Protein AF-A0A821BIJ8-F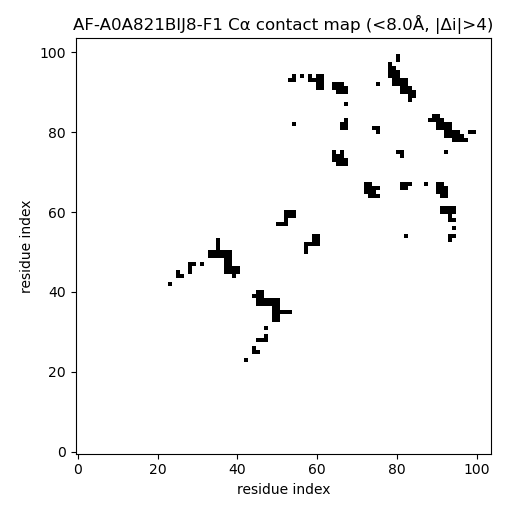1 (afdb_monomer)

Secondary structure (DSSP, 8-state):
-HHHHHHHHHHHHHHHHHTT-------PPPS---TT-EEE-TTSPEEEEEPS-SSTT-PPPPTT---SS-TT--PPPTTEEEEE-GGGS-EEEEE-SS------

pLDDT: mean 85.13, std 13.36, range [34.03, 95.62]

Radius of gyration: 21.73 Å; Cα contacts (8 Å, |Δi|>4): 124; chains: 1; bounding box: 71×24×37 Å

Nearest PDB structures (foldseek):
  5y32-assembly1_A  TM=4.777E-01  e=2.290E+00  Mus musculus
  7yr3-assembly1_C  TM=3.467E-01  e=5.103E+00  Severe acute respiratory syndrome coronavirus 2
  8esw-assembly1_S3  TM=2.999E-01  e=3.296E+00  Drosophila melanogaster
  5xtb-assembly1_P  TM=2.939E-01  e=5.904E+00  Homo sapiens

Sequence (104 aa):
MLRFTILLLCVLALLTIVETTNNRRCGALCRRRCLYGFVLNRNGCPTCRCKTSPCEDGRAPLPGYFCGRSPTRRDCPRNYACLIAPNDAYAVCCHSNRHFGTKP

Solvent-accessible surface area (backbone atoms only — not comparable to full-atom values): 6674 Å² total; per-residue (Å²): 113,72,68,58,52,52,52,50,51,52,51,55,54,49,57,61,54,60,70,70,68,69,81,81,76,65,76,92,70,67,91,74,86,46,96,51,35,55,38,59,46,99,87,67,36,71,45,89,44,59,40,93,27,81,31,94,86,57,47,77,56,52,82,96,45,48,26,65,87,54,93,83,44,38,83,56,58,92,58,34,39,68,47,65,40,80,91,66,78,43,37,35,22,23,83,32,98,62,98,79,88,78,81,135

Mean predicted aligned error: 10.64 Å

Foldseek 3Di:
DVVVVVVVVVVVVVVVVVVPPPPDDADDEDPDDALLAADADPSRHGHNHHQPDVAPVSDHFDPPAAADDDPPHDDDDPQWDWDADPVSSGTTTYGHPDDDDDDD

Structure (mmCIF, N/CA/C/O backbone):
data_AF-A0A821BIJ8-F1
#
_entry.id   AF-A0A821BIJ8-F1
#
loop_
_atom_site.group_PDB
_atom_site.id
_atom_site.type_symbol
_atom_site.label_atom_id
_atom_site.label_alt_id
_atom_site.label_comp_id
_atom_site.label_asym_id
_atom_site.label_entity_id
_atom_site.label_seq_id
_atom_site.pdbx_PDB_ins_code
_atom_site.Cartn_x
_atom_site.Cartn_y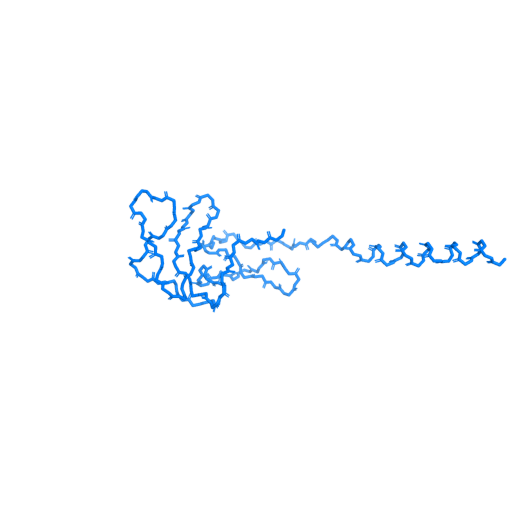
_atom_site.Cartn_z
_atom_site.occupancy
_atom_site.B_iso_or_equiv
_atom_site.auth_seq_id
_atom_site.auth_comp_id
_atom_site.auth_asym_id
_atom_site.auth_atom_id
_atom_site.pdbx_PDB_model_num
ATOM 1 N N . MET A 1 1 ? 55.379 -5.798 1.141 1.00 72.62 1 MET A N 1
ATOM 2 C CA . MET A 1 1 ? 54.291 -6.775 1.364 1.00 72.62 1 MET A CA 1
ATOM 3 C C . MET A 1 1 ? 53.052 -6.102 1.964 1.00 72.62 1 MET A C 1
ATOM 5 O O . MET A 1 1 ? 52.069 -5.977 1.252 1.00 72.62 1 MET A O 1
ATOM 9 N N . LEU A 1 2 ? 53.121 -5.536 3.179 1.00 77.44 2 LEU A N 1
ATOM 10 C CA . LEU A 1 2 ? 51.967 -4.936 3.885 1.00 77.44 2 LEU A CA 1
ATOM 11 C C . LEU A 1 2 ? 51.282 -3.742 3.174 1.00 77.44 2 LEU A C 1
ATOM 13 O O . LEU A 1 2 ? 50.071 -3.574 3.247 1.00 77.44 2 LEU A O 1
ATOM 17 N N . ARG A 1 3 ? 52.037 -2.910 2.444 1.00 82.62 3 ARG A N 1
ATOM 18 C CA . ARG A 1 3 ? 51.458 -1.780 1.688 1.00 82.62 3 ARG A CA 1
ATOM 19 C C . ARG A 1 3 ? 50.599 -2.227 0.502 1.00 82.62 3 ARG A C 1
ATOM 21 O O . ARG A 1 3 ? 49.587 -1.599 0.224 1.00 82.62 3 ARG A O 1
ATOM 28 N N . PHE A 1 4 ? 50.975 -3.323 -0.157 1.00 84.12 4 PHE A N 1
ATOM 29 C CA . PHE A 1 4 ? 50.221 -3.873 -1.287 1.00 84.12 4 PHE A CA 1
ATOM 30 C C . PHE A 1 4 ? 48.930 -4.552 -0.827 1.00 84.12 4 PHE A C 1
ATOM 32 O O . PHE A 1 4 ? 47.906 -4.420 -1.490 1.00 84.12 4 PHE A O 1
ATOM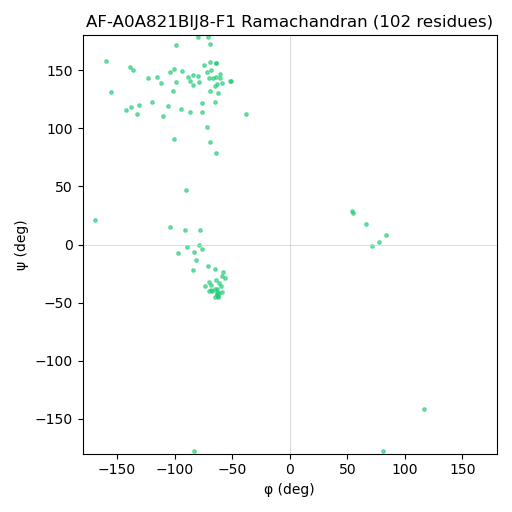 39 N N . THR A 1 5 ? 48.948 -5.211 0.335 1.00 87.88 5 THR A N 1
ATOM 40 C CA . THR A 1 5 ? 47.746 -5.828 0.912 1.00 87.88 5 THR A CA 1
ATOM 41 C C . THR A 1 5 ? 46.721 -4.783 1.353 1.00 87.88 5 THR A C 1
ATOM 43 O O . THR A 1 5 ? 45.538 -4.965 1.095 1.00 87.88 5 THR A O 1
ATOM 46 N N . ILE A 1 6 ? 47.153 -3.661 1.943 1.00 90.88 6 ILE A N 1
ATOM 47 C CA . ILE A 1 6 ? 46.251 -2.551 2.309 1.00 90.88 6 ILE A CA 1
ATOM 48 C C . ILE A 1 6 ? 45.589 -1.956 1.058 1.00 90.88 6 ILE A C 1
ATOM 50 O O . ILE A 1 6 ? 44.376 -1.766 1.032 1.00 90.88 6 ILE A O 1
ATOM 54 N N . LEU A 1 7 ? 46.369 -1.721 -0.002 1.00 89.25 7 LEU A N 1
ATOM 55 C CA . LEU A 1 7 ? 45.867 -1.170 -1.263 1.00 89.25 7 LEU A CA 1
ATOM 56 C C . LEU A 1 7 ? 44.848 -2.105 -1.932 1.00 89.25 7 LEU A C 1
ATOM 58 O O . LEU A 1 7 ? 43.792 -1.650 -2.364 1.00 89.25 7 LEU A O 1
ATOM 62 N N . LEU A 1 8 ? 45.126 -3.412 -1.949 1.00 91.75 8 LEU A N 1
ATOM 63 C CA . LEU A 1 8 ? 44.213 -4.425 -2.483 1.00 91.75 8 LEU A CA 1
ATOM 64 C C . LEU A 1 8 ? 42.889 -4.473 -1.704 1.00 91.75 8 LEU A C 1
ATOM 66 O O . LEU A 1 8 ? 41.826 -4.500 -2.317 1.00 91.75 8 LEU A O 1
ATOM 70 N N . LEU A 1 9 ? 42.937 -4.435 -0.367 1.00 91.88 9 LEU A N 1
ATOM 71 C CA . LEU A 1 9 ? 41.734 -4.416 0.474 1.00 91.88 9 LEU A CA 1
ATOM 72 C C . LEU A 1 9 ? 40.891 -3.155 0.245 1.00 91.88 9 LEU A C 1
ATOM 74 O O . LEU A 1 9 ? 39.670 -3.255 0.148 1.00 91.88 9 LEU A O 1
ATOM 78 N N . CYS A 1 10 ? 41.522 -1.987 0.100 1.00 91.19 10 CYS A N 1
ATOM 79 C CA . CYS A 1 10 ? 40.820 -0.746 -0.228 1.00 91.19 10 CYS A CA 1
ATOM 80 C C . CYS A 1 10 ? 40.143 -0.812 -1.603 1.00 91.19 10 CYS A C 1
ATOM 82 O O . CYS A 1 10 ? 38.996 -0.395 -1.731 1.00 91.19 10 CYS A O 1
ATOM 84 N N . VAL A 1 11 ? 40.815 -1.361 -2.620 1.00 91.62 11 VAL A N 1
ATOM 85 C CA . VAL A 1 11 ? 40.235 -1.520 -3.965 1.00 91.62 11 VAL A CA 1
ATOM 86 C C . VAL A 1 11 ? 39.057 -2.495 -3.942 1.00 91.62 11 VAL A C 1
ATOM 88 O O . VAL A 1 11 ? 38.004 -2.179 -4.490 1.00 91.62 11 VAL A O 1
ATOM 91 N N . LEU A 1 12 ? 39.186 -3.639 -3.262 1.00 90.19 12 LEU A N 1
ATOM 92 C CA . LEU A 1 12 ? 38.087 -4.597 -3.108 1.00 90.19 12 LEU A CA 1
ATOM 93 C C . LEU A 1 12 ? 36.895 -3.982 -2.358 1.00 90.19 12 LEU A C 1
ATOM 95 O O . LEU A 1 12 ? 35.758 -4.159 -2.784 1.00 90.19 12 LEU A O 1
ATOM 99 N N . ALA A 1 13 ? 37.144 -3.212 -1.295 1.00 87.62 13 ALA A N 1
ATOM 100 C CA . ALA A 1 13 ? 36.097 -2.500 -0.564 1.00 87.62 13 ALA A CA 1
ATOM 101 C C . ALA A 1 13 ? 35.418 -1.410 -1.413 1.00 87.62 13 ALA A C 1
ATOM 103 O O . ALA A 1 13 ? 34.208 -1.233 -1.338 1.00 87.62 13 ALA A O 1
ATOM 104 N N . LEU A 1 14 ? 36.160 -0.686 -2.253 1.00 83.06 14 LEU A N 1
ATOM 105 C CA . LEU A 1 14 ? 35.573 0.312 -3.151 1.00 83.06 14 LEU A CA 1
ATOM 106 C C . LEU A 1 14 ? 34.721 -0.337 -4.250 1.00 83.06 14 LEU A C 1
ATOM 108 O O . LEU A 1 14 ? 33.640 0.165 -4.553 1.00 83.06 14 LEU A O 1
ATOM 112 N N . LEU A 1 15 ? 35.161 -1.469 -4.807 1.00 80.00 15 LEU A N 1
ATOM 113 C CA . LEU A 1 15 ? 34.402 -2.210 -5.817 1.00 80.00 15 LEU A CA 1
ATOM 114 C C . LEU A 1 15 ? 33.070 -2.747 -5.266 1.00 80.00 15 LEU A C 1
ATOM 116 O O . LEU A 1 15 ? 32.061 -2.663 -5.963 1.00 80.00 15 LEU A O 1
ATOM 120 N N . THR A 1 16 ? 33.027 -3.215 -4.012 1.00 76.12 16 THR A N 1
ATOM 121 C CA . THR A 1 16 ? 31.766 -3.656 -3.384 1.00 76.12 16 THR A CA 1
ATOM 122 C C . THR A 1 16 ? 30.816 -2.497 -3.079 1.00 76.12 16 THR A C 1
ATOM 124 O O . THR A 1 16 ? 29.600 -2.662 -3.167 1.00 76.12 16 THR A O 1
ATOM 127 N N . ILE A 1 17 ? 31.334 -1.304 -2.765 1.00 71.25 17 ILE A N 1
ATOM 128 C CA . ILE A 1 17 ? 30.499 -0.117 -2.514 1.00 71.25 17 ILE A CA 1
ATOM 129 C C . ILE A 1 17 ? 29.844 0.381 -3.812 1.00 71.25 17 ILE A C 1
ATOM 131 O O . ILE A 1 17 ? 28.663 0.738 -3.796 1.00 71.25 17 ILE A O 1
ATOM 135 N N . VAL A 1 18 ? 30.560 0.369 -4.944 1.00 70.25 18 VAL A N 1
ATOM 136 C CA . VAL A 1 18 ? 30.047 0.868 -6.238 1.00 70.25 18 VAL A CA 1
ATOM 137 C C . VAL A 1 18 ? 28.794 0.111 -6.701 1.00 70.25 18 VAL A C 1
ATOM 139 O O . VAL A 1 18 ? 27.859 0.736 -7.208 1.00 70.25 18 VAL A O 1
ATOM 142 N N . GLU A 1 19 ? 28.705 -1.196 -6.447 1.00 63.47 19 GLU A N 1
ATOM 143 C CA . GLU A 1 19 ? 27.566 -2.032 -6.862 1.00 63.47 19 GLU A CA 1
ATOM 144 C C . GLU A 1 19 ? 26.237 -1.639 -6.181 1.00 63.47 19 GLU A C 1
ATOM 146 O O . GLU A 1 19 ? 25.149 -1.882 -6.709 1.00 63.47 19 GLU A O 1
ATOM 151 N N . THR A 1 20 ? 26.301 -0.943 -5.042 1.00 62.47 20 THR A N 1
ATOM 152 C CA . THR A 1 20 ? 25.110 -0.536 -4.276 1.00 62.47 20 THR A CA 1
ATOM 153 C C . THR A 1 20 ? 24.418 0.723 -4.804 1.00 62.47 20 THR A C 1
ATOM 155 O O . THR A 1 20 ? 23.258 0.973 -4.473 1.00 62.47 20 THR A O 1
ATOM 158 N N . THR A 1 21 ? 25.061 1.491 -5.691 1.00 63.62 21 THR A N 1
ATOM 159 C CA . THR A 1 21 ? 24.502 2.737 -6.249 1.00 63.62 21 THR A CA 1
ATOM 160 C C . THR A 1 21 ? 23.701 2.495 -7.535 1.00 63.62 21 THR A C 1
ATOM 162 O O . THR A 1 21 ? 23.842 3.187 -8.541 1.00 63.62 21 THR A O 1
ATOM 165 N N . ASN A 1 22 ? 22.816 1.495 -7.531 1.00 65.88 22 ASN A N 1
ATOM 166 C CA . ASN A 1 22 ? 21.910 1.271 -8.655 1.00 65.88 22 ASN A CA 1
ATOM 167 C C . ASN A 1 22 ? 20.843 2.380 -8.677 1.00 65.88 22 ASN A C 1
ATOM 169 O O . ASN A 1 22 ? 19.882 2.355 -7.904 1.00 65.88 22 ASN A O 1
ATOM 173 N N . ASN A 1 23 ? 21.032 3.369 -9.554 1.00 69.19 23 ASN A N 1
ATOM 174 C CA . ASN A 1 23 ? 20.071 4.428 -9.858 1.00 69.19 23 ASN A CA 1
ATOM 175 C C . ASN A 1 23 ? 18.811 3.812 -10.491 1.00 69.19 23 ASN A C 1
ATOM 177 O O . ASN A 1 23 ? 18.647 3.805 -11.714 1.00 69.19 23 ASN A O 1
ATOM 181 N N . ARG A 1 24 ? 17.937 3.237 -9.654 1.00 71.69 24 ARG A N 1
ATOM 182 C CA . ARG A 1 24 ? 16.695 2.588 -10.084 1.00 71.69 24 ARG A CA 1
ATOM 183 C C . ARG A 1 24 ? 15.718 3.639 -10.591 1.00 71.69 24 ARG A C 1
ATOM 185 O O . ARG A 1 24 ? 14.871 4.144 -9.858 1.00 71.69 24 ARG A O 1
ATOM 192 N N . ARG A 1 25 ? 15.823 3.951 -11.878 1.00 85.31 25 ARG A N 1
ATOM 193 C CA . ARG A 1 25 ? 14.823 4.740 -12.592 1.00 85.31 25 ARG A CA 1
ATOM 194 C C . ARG A 1 25 ? 13.621 3.854 -12.885 1.00 85.31 25 ARG A C 1
ATOM 196 O O . ARG A 1 25 ? 13.741 2.827 -13.550 1.00 85.31 25 ARG A O 1
ATOM 203 N N . CYS A 1 26 ? 12.460 4.261 -12.395 1.00 91.00 26 CYS A N 1
ATOM 204 C CA . CYS A 1 26 ? 11.199 3.657 -12.796 1.00 91.00 26 CYS A CA 1
ATOM 205 C C . CYS A 1 26 ? 10.705 4.296 -14.099 1.00 91.00 26 CYS A C 1
ATOM 207 O O . CYS A 1 26 ? 10.938 5.478 -14.346 1.00 91.00 26 CYS A O 1
ATOM 209 N N . GLY A 1 27 ? 10.048 3.500 -14.944 1.00 87.62 27 GLY A N 1
ATOM 210 C CA . GLY A 1 27 ? 9.457 3.980 -16.192 1.00 87.62 27 GLY A CA 1
ATOM 211 C C . GLY A 1 27 ? 8.224 4.861 -15.972 1.00 87.62 27 GLY A C 1
ATOM 212 O O . GLY A 1 27 ? 7.775 5.070 -14.844 1.00 87.62 27 GLY A O 1
ATOM 213 N N . ALA A 1 28 ? 7.656 5.352 -17.075 1.00 89.81 28 ALA A N 1
ATOM 214 C CA . ALA A 1 28 ? 6.413 6.114 -17.046 1.00 89.81 28 ALA A CA 1
ATOM 215 C C . ALA A 1 28 ? 5.261 5.294 -16.436 1.00 89.81 28 ALA A C 1
ATOM 217 O O . ALA A 1 28 ? 5.102 4.104 -16.715 1.00 89.81 28 ALA A O 1
ATOM 218 N N . LEU A 1 29 ? 4.441 5.953 -15.617 1.00 91.50 29 LEU A N 1
ATOM 219 C CA . LEU A 1 29 ? 3.261 5.375 -14.980 1.00 91.50 29 LEU A CA 1
ATOM 220 C C . LEU A 1 29 ? 1.991 5.789 -15.738 1.00 91.50 29 LEU A C 1
ATOM 222 O O . LEU A 1 29 ? 1.925 6.868 -16.324 1.00 91.50 29 LEU A O 1
ATOM 226 N N . CYS A 1 30 ? 0.952 4.957 -15.712 1.00 93.94 30 CYS A N 1
ATOM 227 C CA . CYS A 1 30 ? -0.366 5.326 -16.237 1.00 93.94 30 CYS A CA 1
ATOM 228 C C . CYS A 1 30 ? -1.005 6.478 -15.447 1.00 93.94 30 CYS A C 1
ATOM 230 O O . CYS A 1 30 ? -0.753 6.676 -14.262 1.00 93.94 30 CYS A O 1
ATOM 232 N N . ARG A 1 31 ? -1.927 7.195 -16.102 1.00 94.00 31 ARG A N 1
ATOM 233 C CA . ARG A 1 31 ? -2.574 8.413 -15.578 1.00 94.00 31 ARG A CA 1
ATOM 234 C C . ARG A 1 31 ? -3.659 8.169 -14.515 1.00 94.00 31 ARG A C 1
ATOM 23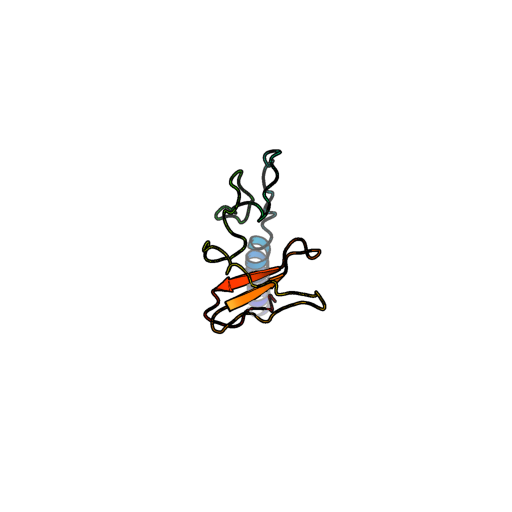6 O O . ARG A 1 31 ? -4.231 9.122 -13.989 1.00 94.00 31 ARG A O 1
ATOM 243 N N . ARG A 1 32 ? -3.988 6.911 -14.209 1.00 94.62 32 ARG A N 1
ATOM 244 C CA . ARG A 1 32 ? -5.035 6.586 -13.229 1.00 94.62 32 ARG A CA 1
ATOM 245 C C . ARG A 1 32 ? -4.595 6.971 -11.817 1.00 94.62 32 ARG A C 1
ATOM 247 O O . ARG A 1 32 ? -3.418 6.894 -11.493 1.00 94.62 32 ARG A O 1
ATOM 254 N N . ARG A 1 33 ? -5.548 7.311 -10.953 1.00 93.00 33 ARG A N 1
ATOM 255 C CA . ARG A 1 33 ? -5.296 7.500 -9.518 1.00 93.00 33 ARG A CA 1
ATOM 256 C C . ARG A 1 33 ? -5.696 6.238 -8.758 1.00 93.00 33 ARG A C 1
ATOM 258 O O . ARG A 1 33 ? -6.716 5.630 -9.076 1.00 93.00 33 ARG A O 1
ATOM 265 N N . CYS A 1 34 ? -4.895 5.850 -7.770 1.00 94.31 34 CYS A N 1
ATOM 266 C CA . CYS A 1 34 ? -5.162 4.708 -6.900 1.00 94.31 34 CYS A CA 1
ATOM 267 C C . CYS A 1 34 ? -5.269 5.192 -5.454 1.00 94.31 34 CYS A C 1
ATOM 269 O O . CYS A 1 34 ? -4.315 5.770 -4.939 1.00 94.31 34 CYS A O 1
ATOM 271 N N . LEU A 1 35 ? -6.402 4.922 -4.801 1.00 91.56 35 LEU A N 1
ATOM 272 C CA . LEU A 1 35 ? -6.683 5.382 -3.436 1.00 91.56 35 LEU A CA 1
ATOM 273 C C . LEU A 1 35 ? -5.641 4.886 -2.418 1.00 91.56 35 LEU A C 1
ATOM 275 O O . LEU A 1 35 ? -5.193 5.644 -1.566 1.00 91.56 35 LEU A O 1
ATOM 279 N N . TYR A 1 36 ? -5.212 3.629 -2.555 1.00 92.94 36 TYR A N 1
ATOM 280 C CA . TYR A 1 36 ? -4.232 2.986 -1.671 1.00 92.94 36 TYR A CA 1
ATOM 281 C C . TYR A 1 36 ? -2.836 2.877 -2.304 1.00 92.94 36 TYR A C 1
ATOM 283 O O . TYR A 1 36 ? -1.981 2.131 -1.833 1.00 92.94 36 TYR A O 1
ATOM 291 N N . GLY A 1 37 ? -2.595 3.615 -3.391 1.00 92.38 37 GLY A N 1
ATOM 292 C CA . GLY A 1 37 ? -1.346 3.563 -4.147 1.00 92.38 37 GLY A CA 1
ATOM 293 C C . GLY A 1 37 ? -1.251 2.393 -5.133 1.00 92.38 37 GLY A C 1
ATOM 294 O O . GLY A 1 37 ? -2.192 1.620 -5.342 1.00 92.38 37 GLY A O 1
ATOM 295 N N . PHE A 1 38 ? -0.098 2.303 -5.792 1.00 94.81 38 PHE A N 1
ATOM 296 C CA . PHE A 1 38 ? 0.182 1.312 -6.830 1.00 94.81 38 PHE A CA 1
ATOM 297 C C . PHE A 1 38 ? 0.870 0.071 -6.260 1.00 94.81 38 PHE A C 1
ATOM 299 O O . PHE A 1 38 ? 1.639 0.147 -5.300 1.00 94.81 38 PHE A O 1
ATOM 306 N N . VAL A 1 39 ? 0.620 -1.078 -6.884 1.00 94.44 39 VAL A N 1
ATOM 307 C CA . VAL A 1 39 ? 1.376 -2.306 -6.621 1.00 94.44 39 VAL A CA 1
ATOM 308 C C . VAL A 1 39 ? 2.792 -2.123 -7.158 1.00 94.44 39 VAL A C 1
ATOM 310 O O . VAL A 1 39 ? 2.960 -1.699 -8.303 1.00 94.44 39 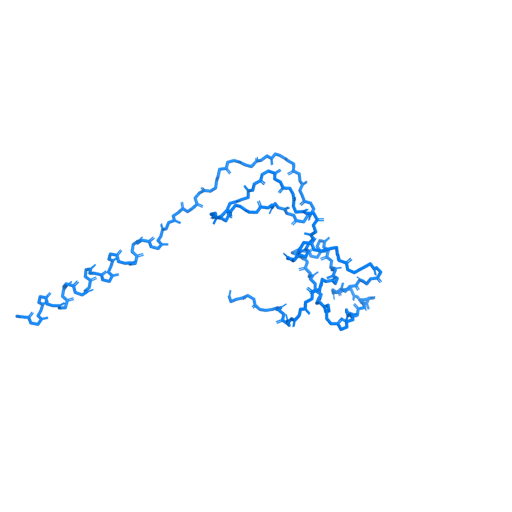VAL A O 1
ATOM 313 N N . LEU A 1 40 ? 3.799 -2.452 -6.350 1.00 93.00 40 LEU A N 1
ATOM 314 C CA . LEU A 1 40 ? 5.200 -2.396 -6.758 1.00 93.00 40 LEU A CA 1
ATOM 315 C C . LEU A 1 40 ? 5.626 -3.722 -7.398 1.00 93.00 40 LEU A C 1
ATOM 317 O O . LEU A 1 40 ? 5.189 -4.795 -6.983 1.00 93.00 40 LEU A O 1
ATOM 321 N N . ASN A 1 41 ? 6.486 -3.655 -8.411 1.00 91.81 41 ASN A N 1
ATOM 322 C CA . ASN A 1 41 ? 7.154 -4.836 -8.951 1.00 91.81 41 ASN A CA 1
ATOM 323 C C . ASN A 1 41 ? 8.352 -5.248 -8.070 1.00 91.81 41 ASN A C 1
ATOM 325 O O . ASN A 1 41 ? 8.688 -4.579 -7.094 1.00 91.81 41 ASN A O 1
ATOM 329 N N . ARG A 1 42 ? 9.042 -6.335 -8.441 1.00 93.00 42 ARG A N 1
ATOM 330 C CA . ARG A 1 42 ? 10.212 -6.865 -7.706 1.00 93.00 42 ARG A CA 1
ATOM 331 C C . ARG A 1 42 ? 11.363 -5.859 -7.560 1.00 93.00 42 ARG A C 1
ATOM 333 O O . ARG A 1 42 ? 12.154 -5.962 -6.631 1.00 93.00 42 ARG A O 1
ATOM 340 N N . ASN A 1 43 ? 11.429 -4.868 -8.448 1.00 88.56 43 ASN A N 1
ATOM 341 C CA . ASN A 1 43 ? 12.449 -3.824 -8.431 1.00 88.56 43 ASN A CA 1
ATOM 342 C C . ASN A 1 43 ? 12.035 -2.614 -7.576 1.00 88.56 43 ASN A C 1
ATOM 344 O O . ASN A 1 43 ? 12.826 -1.682 -7.435 1.00 88.56 43 ASN A O 1
ATOM 348 N N . GLY A 1 44 ? 10.829 -2.623 -6.996 1.00 90.75 44 GLY A N 1
ATOM 349 C CA . GLY A 1 44 ? 10.269 -1.516 -6.219 1.00 90.75 44 GLY A CA 1
ATOM 350 C C . GLY A 1 44 ? 9.599 -0.432 -7.067 1.00 90.75 44 GLY A C 1
ATOM 351 O O . GLY A 1 44 ? 9.214 0.601 -6.529 1.00 90.75 44 GLY A O 1
ATOM 352 N N . CYS A 1 45 ? 9.432 -0.646 -8.375 1.00 93.44 45 CYS A N 1
ATOM 353 C CA . CYS A 1 45 ? 8.796 0.331 -9.252 1.00 93.44 45 CYS A CA 1
ATOM 354 C C . CYS A 1 45 ? 7.273 0.174 -9.284 1.00 93.44 45 CYS A C 1
ATOM 356 O O . CYS A 1 45 ? 6.783 -0.960 -9.323 1.00 93.44 45 CYS A O 1
ATOM 358 N N . PRO A 1 46 ? 6.515 1.285 -9.313 1.00 94.69 46 PRO A N 1
ATOM 359 C CA . PRO A 1 46 ? 5.065 1.237 -9.389 1.00 94.69 46 PRO A CA 1
ATOM 360 C C . PRO A 1 46 ? 4.612 0.631 -10.718 1.00 94.69 46 PRO A C 1
ATOM 362 O O . PRO A 1 46 ? 5.139 0.933 -11.786 1.00 94.69 46 PRO A O 1
ATOM 365 N N . THR A 1 47 ? 3.621 -0.247 -10.637 1.00 94.81 47 THR A N 1
ATOM 366 C CA . THR A 1 47 ? 2.949 -0.851 -11.792 1.00 94.81 47 THR A CA 1
ATOM 367 C C . THR A 1 47 ? 1.637 -0.123 -12.065 1.00 94.81 47 THR A C 1
ATOM 369 O O . THR A 1 47 ? 1.164 0.643 -11.235 1.00 94.81 47 THR A O 1
ATOM 372 N N . CYS A 1 48 ? 0.968 -0.417 -13.180 1.00 95.62 48 CYS A N 1
ATOM 373 C CA . CYS A 1 48 ? -0.355 0.148 -13.480 1.00 95.62 48 CYS A CA 1
ATOM 374 C C . CYS A 1 48 ? -1.541 -0.486 -12.738 1.00 95.62 48 CYS A C 1
ATOM 376 O O . CYS A 1 48 ? -2.708 -0.232 -13.065 1.00 95.62 48 CYS A O 1
ATOM 378 N N . ARG A 1 49 ? -1.260 -1.303 -11.720 1.00 95.06 49 ARG A N 1
ATOM 379 C CA . ARG A 1 49 ? -2.267 -1.960 -10.886 1.00 95.06 49 ARG A CA 1
ATOM 380 C C . ARG A 1 49 ? -2.403 -1.213 -9.562 1.00 95.06 49 ARG A C 1
ATOM 382 O O . ARG A 1 49 ? -1.405 -0.919 -8.911 1.00 95.06 49 ARG A O 1
ATOM 389 N N . CYS A 1 50 ? -3.639 -0.928 -9.159 1.00 95.50 50 CYS A N 1
ATOM 390 C CA . CYS A 1 50 ? -3.916 -0.349 -7.847 1.00 95.50 50 CYS A CA 1
ATOM 391 C C . CYS A 1 50 ? -3.878 -1.426 -6.763 1.00 95.50 50 CYS A C 1
ATOM 393 O O . CYS A 1 50 ? -4.326 -2.552 -7.001 1.00 95.50 50 CYS A O 1
ATOM 395 N N . LYS A 1 51 ? -3.400 -1.064 -5.569 1.00 94.88 51 LYS A N 1
ATOM 396 C CA . LYS A 1 51 ? -3.644 -1.868 -4.370 1.00 94.88 51 LYS A CA 1
ATOM 397 C C . LYS A 1 51 ? -5.151 -1.902 -4.089 1.00 94.88 51 LYS A C 1
ATOM 399 O O . LYS A 1 51 ? -5.833 -0.886 -4.227 1.00 94.88 51 LYS A O 1
ATOM 404 N N . THR A 1 52 ? -5.664 -3.070 -3.717 1.00 94.19 52 THR A N 1
ATOM 405 C CA . THR A 1 52 ? -7.082 -3.278 -3.374 1.00 94.19 52 THR A CA 1
ATOM 406 C C . THR A 1 52 ? -7.391 -2.921 -1.925 1.00 94.19 52 THR A C 1
ATOM 408 O O . THR A 1 52 ? -8.536 -2.629 -1.603 1.00 94.19 52 THR A O 1
ATOM 411 N N . SER A 1 53 ? -6.372 -2.913 -1.068 1.00 94.06 53 SER A N 1
ATOM 412 C CA . SER A 1 53 ? -6.467 -2.578 0.346 1.00 94.06 53 SER A CA 1
ATOM 413 C C . SER A 1 53 ? -5.307 -1.666 0.761 1.00 94.06 53 SER A C 1
ATOM 415 O O . SER A 1 53 ? -4.222 -1.767 0.178 1.00 94.06 53 SER A O 1
ATOM 417 N N . PRO A 1 54 ? -5.508 -0.786 1.759 1.00 92.62 54 PRO A N 1
ATOM 418 C CA . PRO A 1 54 ? -4.420 -0.069 2.414 1.00 92.62 54 PRO A CA 1
ATOM 419 C C . PRO A 1 54 ? -3.551 -0.975 3.300 1.00 92.62 54 PRO A C 1
ATOM 421 O O . PRO A 1 54 ? -2.430 -0.597 3.626 1.00 92.62 54 PRO A O 1
ATOM 424 N N . CYS A 1 55 ? -4.044 -2.152 3.693 1.00 92.31 55 CYS A N 1
ATOM 425 C CA . CYS A 1 55 ? -3.319 -3.072 4.562 1.00 92.31 55 CYS A CA 1
ATOM 426 C C . CYS A 1 55 ? -2.257 -3.862 3.786 1.00 92.31 55 CYS A C 1
ATOM 428 O O . CYS A 1 55 ? -2.495 -4.323 2.669 1.00 92.31 55 CYS A O 1
ATOM 430 N N . GLU A 1 56 ? -1.086 -4.045 4.400 1.00 87.81 56 GLU A N 1
ATOM 431 C CA . GLU A 1 56 ? 0.062 -4.730 3.784 1.00 87.81 56 GLU A CA 1
ATOM 432 C C . GLU A 1 56 ? -0.215 -6.209 3.475 1.00 87.81 56 GLU A C 1
ATOM 434 O O . GLU A 1 56 ? 0.289 -6.745 2.492 1.00 87.81 56 GLU A O 1
ATOM 439 N N . ASP A 1 57 ? -1.070 -6.860 4.265 1.00 88.44 57 ASP A N 1
ATOM 440 C CA . ASP A 1 57 ? -1.498 -8.245 4.045 1.00 88.44 57 ASP A CA 1
ATOM 441 C C . ASP A 1 57 ? -2.578 -8.388 2.954 1.00 88.44 57 ASP A C 1
ATOM 443 O O . ASP A 1 57 ? -3.042 -9.495 2.676 1.00 88.44 57 ASP A O 1
ATOM 447 N N . GLY A 1 58 ? -3.001 -7.276 2.340 1.00 87.69 58 GLY A N 1
ATOM 448 C CA . GLY A 1 58 ? -4.031 -7.234 1.305 1.00 87.69 58 GLY A CA 1
ATOM 449 C C . GLY A 1 58 ? -5.454 -7.486 1.811 1.00 87.69 58 GLY A C 1
ATOM 450 O O . GLY A 1 58 ? -6.392 -7.423 1.010 1.00 87.69 58 GLY A O 1
ATOM 451 N N . ARG A 1 59 ? -5.649 -7.742 3.112 1.00 91.94 59 ARG A N 1
ATOM 452 C CA . ARG A 1 59 ? -6.979 -7.936 3.706 1.00 91.94 59 ARG A CA 1
ATOM 453 C C . ARG A 1 59 ? -7.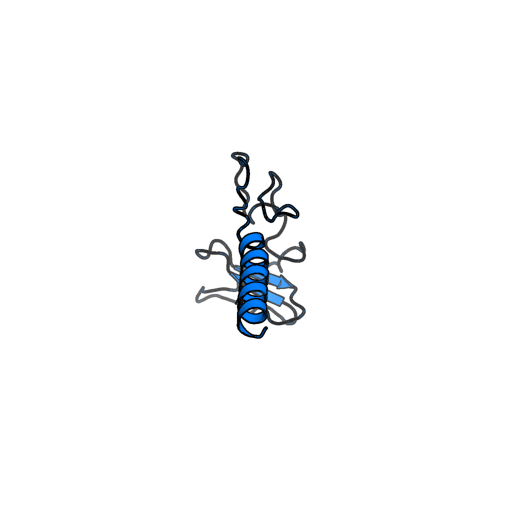702 -6.607 3.825 1.00 91.94 59 ARG A C 1
ATOM 455 O O . ARG A 1 59 ? -7.073 -5.558 3.913 1.00 91.94 59 ARG A O 1
ATOM 462 N N . ALA A 1 60 ? -9.030 -6.638 3.837 1.00 92.75 60 ALA A N 1
ATOM 463 C CA . ALA A 1 60 ? -9.811 -5.431 4.065 1.00 92.75 60 ALA A CA 1
ATOM 464 C C . ALA A 1 60 ? -9.552 -4.866 5.479 1.00 92.75 60 ALA A C 1
ATOM 466 O O . ALA A 1 60 ? -9.386 -5.647 6.423 1.00 92.75 60 ALA A O 1
ATOM 467 N N . PRO A 1 61 ? -9.530 -3.531 5.645 1.00 93.62 61 PRO A N 1
ATOM 468 C CA . PRO A 1 61 ? -9.479 -2.919 6.965 1.00 93.62 61 PRO A CA 1
ATOM 469 C C . PRO A 1 61 ? -10.743 -3.236 7.771 1.00 93.62 61 PRO A C 1
ATOM 471 O O . PRO A 1 61 ? -11.811 -3.487 7.207 1.00 93.62 61 PRO A O 1
ATOM 474 N N . LEU A 1 62 ? -10.632 -3.182 9.098 1.00 92.88 62 LEU A N 1
ATOM 475 C CA . LEU A 1 62 ? -11.762 -3.424 9.989 1.00 92.88 62 LEU A CA 1
ATOM 476 C C . LEU A 1 62 ? -12.836 -2.328 9.812 1.00 92.88 62 LEU A C 1
ATOM 478 O O . LEU A 1 62 ? -12.529 -1.146 10.002 1.00 92.88 62 LEU A O 1
ATOM 482 N N . PRO A 1 63 ? -14.090 -2.681 9.475 1.00 91.25 63 PRO A N 1
ATOM 483 C CA . PRO A 1 63 ? -15.152 -1.700 9.288 1.00 91.25 63 PRO A CA 1
ATOM 484 C C . PRO A 1 63 ? -15.606 -1.098 10.626 1.00 91.25 63 PRO A C 1
ATOM 486 O O . PRO A 1 63 ? -15.593 -1.761 11.660 1.00 91.25 63 PRO A O 1
ATOM 489 N N . GLY A 1 64 ? -16.035 0.167 10.607 1.00 88.44 64 GLY A N 1
ATOM 490 C CA . GLY A 1 64 ? -16.620 0.846 11.774 1.00 88.44 64 GLY A CA 1
ATOM 491 C C . GLY A 1 64 ? -15.624 1.337 12.833 1.00 88.44 64 GLY A C 1
ATOM 492 O O . GLY A 1 64 ? -16.045 1.910 13.838 1.00 88.44 64 GLY A O 1
ATOM 493 N N . TYR A 1 65 ? -14.319 1.162 12.612 1.00 89.19 65 TYR A N 1
ATOM 494 C CA . TYR A 1 65 ? -13.267 1.698 13.475 1.00 89.19 65 TYR A CA 1
ATOM 495 C C . TYR A 1 65 ? -12.509 2.819 12.766 1.00 89.19 65 TYR A C 1
ATOM 497 O O . TYR A 1 65 ? -11.754 2.584 11.826 1.00 89.19 65 TYR A O 1
ATOM 505 N N . PHE A 1 66 ? -12.694 4.043 13.257 1.00 85.12 66 PHE A N 1
ATOM 506 C CA . PHE A 1 66 ? -11.957 5.222 12.811 1.00 85.12 66 PHE A CA 1
ATOM 507 C C . PHE A 1 66 ? -10.853 5.518 13.823 1.00 85.12 66 PHE A C 1
ATOM 509 O O . PHE A 1 66 ? -11.072 6.201 14.825 1.00 85.12 66 PHE A O 1
ATOM 516 N N . CYS A 1 67 ? -9.678 4.941 13.591 1.00 91.75 67 CYS A N 1
ATOM 517 C CA . CYS A 1 67 ? -8.486 5.246 14.374 1.00 91.75 67 CYS A CA 1
ATOM 518 C C . CYS A 1 67 ? -7.810 6.527 13.836 1.00 91.75 67 CYS A C 1
ATOM 520 O O . CYS A 1 67 ? -8.315 7.157 12.910 1.00 91.75 67 CYS A O 1
ATOM 522 N N . GLY A 1 68 ? -6.677 6.948 14.401 1.00 89.69 68 GLY A N 1
ATOM 523 C CA . GLY A 1 68 ? -5.867 8.038 13.841 1.00 89.69 68 GLY A CA 1
ATOM 524 C C . GLY A 1 68 ? -5.752 9.255 14.751 1.00 89.69 68 GLY A C 1
ATOM 525 O O . GLY A 1 68 ? -5.604 9.109 15.958 1.00 89.69 68 GLY A O 1
ATOM 526 N N . ARG A 1 69 ? -5.773 10.465 14.179 1.00 87.19 69 ARG A N 1
ATOM 527 C CA . ARG A 1 69 ? -5.525 11.722 14.917 1.00 87.19 69 ARG A CA 1
ATOM 528 C C . ARG A 1 69 ? -6.789 12.466 15.364 1.00 87.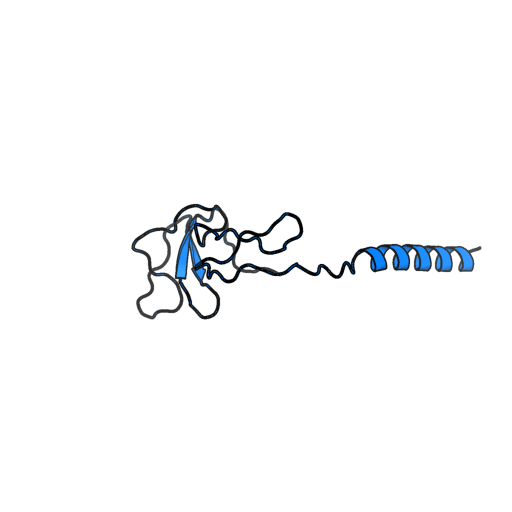19 69 ARG A C 1
ATOM 530 O O . ARG A 1 69 ? -6.676 13.432 16.110 1.00 87.19 69 ARG A O 1
ATOM 537 N N . SER A 1 70 ? -7.977 12.020 14.944 1.00 85.50 70 SER A N 1
ATOM 538 C CA . SER A 1 70 ? -9.248 12.675 15.291 1.00 85.50 70 SER A CA 1
ATOM 539 C C . SER A 1 70 ? -9.492 12.694 16.811 1.00 85.50 70 SER A C 1
ATOM 541 O O . SER A 1 70 ? -9.206 11.694 17.476 1.00 85.50 70 SER A O 1
ATOM 543 N N . PRO A 1 71 ? -10.088 13.763 17.376 1.00 85.75 71 PRO A N 1
ATOM 544 C CA . PRO A 1 71 ? -10.579 13.762 18.757 1.00 85.75 71 PRO A CA 1
ATOM 545 C C . PRO A 1 71 ? -11.633 12.676 19.017 1.00 85.75 71 PRO A C 1
ATOM 547 O O . PRO A 1 71 ? -11.755 12.187 20.132 1.00 85.75 71 PRO A O 1
ATOM 550 N N . THR A 1 72 ? -12.370 12.266 17.980 1.00 87.31 72 THR A N 1
ATOM 551 C CA . THR A 1 72 ? -13.398 11.212 18.038 1.00 87.31 72 THR A CA 1
ATOM 552 C C . THR A 1 72 ? -12.853 9.815 17.726 1.00 87.31 72 THR A C 1
ATOM 554 O O . THR A 1 72 ? -13.631 8.888 17.481 1.00 87.31 72 THR A O 1
ATOM 557 N N . ARG A 1 73 ? -11.521 9.654 17.687 1.00 89.19 73 ARG A N 1
ATOM 558 C CA . ARG A 1 73 ? -10.879 8.387 17.321 1.00 89.19 73 ARG A CA 1
ATOM 559 C C . ARG A 1 73 ? -11.269 7.260 18.273 1.00 89.19 73 ARG A C 1
ATOM 561 O O . ARG A 1 73 ? -11.423 7.464 19.476 1.00 89.19 73 ARG A O 1
ATOM 568 N N . ARG A 1 74 ? -11.355 6.051 17.726 1.00 88.62 74 ARG A N 1
ATOM 569 C CA . ARG A 1 74 ? -11.458 4.807 18.495 1.00 88.62 74 ARG A CA 1
ATOM 570 C C . ARG A 1 74 ? -10.185 4.000 18.321 1.00 88.62 74 ARG A C 1
ATOM 572 O O . ARG A 1 74 ? -9.668 3.895 17.207 1.00 88.62 74 ARG A O 1
ATOM 579 N N . ASP A 1 75 ? -9.711 3.409 19.408 1.00 88.62 75 ASP A N 1
ATOM 580 C CA . ASP A 1 75 ? -8.562 2.515 19.350 1.00 88.62 75 ASP A CA 1
ATOM 581 C C . ASP A 1 75 ? -8.929 1.216 18.631 1.00 88.62 75 ASP A C 1
ATOM 583 O O . ASP A 1 75 ? -10.047 0.698 18.745 1.00 88.62 75 ASP A O 1
ATOM 587 N N . CYS A 1 76 ? -7.977 0.698 17.855 1.00 92.19 76 CYS A N 1
ATOM 588 C CA . CYS A 1 76 ? -8.147 -0.581 17.184 1.00 92.19 76 CYS A CA 1
ATOM 589 C C . CYS A 1 76 ? -8.216 -1.71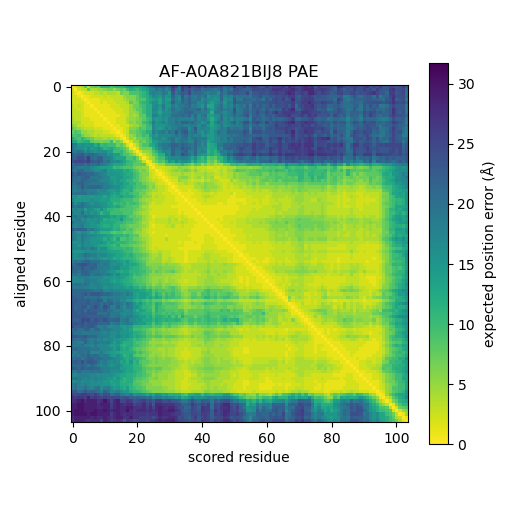7 18.222 1.00 92.19 76 CYS A C 1
ATOM 591 O O . CYS A 1 76 ? -7.499 -1.679 19.225 1.00 92.19 76 CYS A O 1
ATOM 593 N N . PRO A 1 77 ? -9.044 -2.750 17.994 1.00 91.81 77 PRO A N 1
ATOM 594 C CA . PRO A 1 77 ? -9.112 -3.905 18.883 1.00 91.81 77 PRO A CA 1
ATOM 595 C C . PRO A 1 77 ? -7.827 -4.748 18.816 1.00 91.81 77 PRO A C 1
ATOM 597 O O . PRO A 1 77 ? -6.954 -4.532 17.975 1.00 91.81 77 PRO A O 1
ATOM 600 N N . ARG A 1 78 ? -7.715 -5.754 19.697 1.00 88.56 78 ARG A N 1
ATOM 601 C CA . ARG A 1 78 ? -6.560 -6.672 19.726 1.00 88.56 78 ARG A CA 1
ATOM 602 C C . ARG A 1 78 ? -6.285 -7.275 18.341 1.00 88.56 78 ARG A C 1
ATOM 604 O O . ARG A 1 78 ? -7.219 -7.647 17.634 1.00 88.56 78 ARG A O 1
ATOM 611 N N . ASN A 1 79 ? -5.003 -7.413 17.995 1.00 88.69 79 ASN A N 1
ATOM 612 C CA . ASN A 1 79 ? -4.501 -7.907 16.700 1.00 88.69 79 ASN A CA 1
ATOM 613 C C . ASN A 1 79 ? -4.806 -7.000 15.497 1.00 88.69 79 ASN A C 1
ATOM 615 O O . ASN A 1 79 ? -4.730 -7.445 14.349 1.00 88.69 79 ASN A O 1
ATOM 619 N N . TYR A 1 80 ? -5.144 -5.735 15.746 1.00 91.56 80 TYR A N 1
ATOM 620 C CA . TYR A 1 80 ? -5.208 -4.699 14.728 1.00 91.56 80 TYR A CA 1
ATOM 621 C C . TYR A 1 80 ? -4.292 -3.536 15.106 1.00 91.56 80 TYR A C 1
ATOM 623 O O . TYR A 1 80 ? -4.173 -3.172 16.273 1.00 91.56 80 TYR A O 1
ATOM 631 N N . ALA A 1 81 ? -3.656 -2.936 14.107 1.00 91.88 81 ALA A N 1
ATOM 632 C CA . ALA A 1 81 ? -2.864 -1.724 14.245 1.00 91.88 81 ALA A CA 1
ATOM 633 C C . ALA A 1 81 ? -3.512 -0.591 13.449 1.00 91.88 81 ALA A C 1
ATOM 635 O O . ALA A 1 81 ? -4.063 -0.815 12.368 1.00 91.88 81 ALA A O 1
ATOM 636 N N . CYS A 1 82 ? -3.429 0.628 13.983 1.00 93.38 82 CYS A N 1
ATOM 637 C CA . CYS A 1 82 ? -3.890 1.805 13.264 1.00 93.38 82 CYS A CA 1
ATOM 638 C C . CYS A 1 82 ? -2.874 2.195 12.191 1.00 93.38 82 CYS A C 1
ATOM 640 O O . CYS A 1 82 ? -1.760 2.617 12.503 1.00 93.38 82 CYS A O 1
ATOM 642 N N . LEU A 1 83 ? -3.276 2.075 10.931 1.00 91.69 83 LEU A N 1
ATOM 643 C CA . LEU A 1 83 ? -2.533 2.577 9.788 1.00 91.69 83 LEU A CA 1
ATOM 644 C C . LEU A 1 83 ? -3.055 3.971 9.440 1.00 91.69 83 LEU A C 1
ATOM 646 O O . LEU A 1 83 ? -4.208 4.113 9.036 1.00 91.69 83 LEU A O 1
ATOM 650 N N . ILE A 1 84 ? -2.196 4.982 9.566 1.00 91.25 84 ILE A N 1
ATOM 651 C CA . ILE A 1 84 ? -2.493 6.368 9.186 1.00 91.25 84 ILE A CA 1
ATOM 652 C C . ILE A 1 84 ? -1.737 6.679 7.894 1.00 91.25 84 ILE A C 1
ATOM 654 O O . ILE A 1 84 ? -0.508 6.597 7.850 1.00 91.25 84 ILE A O 1
ATOM 658 N N . ALA A 1 85 ? -2.468 7.018 6.837 1.00 90.12 85 ALA A N 1
ATOM 659 C CA . ALA A 1 85 ? -1.883 7.400 5.561 1.00 90.12 85 ALA A CA 1
ATOM 660 C C . ALA A 1 85 ? -1.167 8.761 5.646 1.00 90.12 85 ALA A C 1
ATOM 662 O O . ALA A 1 85 ? -1.521 9.595 6.485 1.00 90.12 85 ALA A O 1
ATOM 663 N N . PRO A 1 86 ? -0.210 9.044 4.739 1.00 88.44 86 PRO A N 1
ATOM 664 C CA . PRO A 1 86 ? 0.349 10.382 4.592 1.00 88.44 86 PRO A CA 1
ATOM 665 C C . PRO A 1 86 ? -0.751 11.438 4.443 1.00 88.44 86 PRO A C 1
ATOM 667 O O . PRO A 1 86 ? -1.751 11.210 3.758 1.00 88.44 86 PRO A O 1
ATOM 670 N N . ASN A 1 87 ? -0.546 12.591 5.082 1.00 89.44 87 ASN A N 1
ATOM 671 C CA . ASN A 1 87 ? -1.491 13.713 5.105 1.00 89.44 87 ASN A CA 1
ATOM 672 C C . ASN A 1 87 ? -2.904 13.326 5.581 1.00 89.44 87 ASN A C 1
ATOM 674 O O . ASN A 1 87 ? -3.880 13.916 5.129 1.00 89.44 87 ASN A O 1
ATOM 678 N N . ASP A 1 88 ? -3.011 12.306 6.439 1.00 88.88 88 ASP A N 1
ATOM 679 C CA . ASP A 1 88 ? -4.273 11.819 7.003 1.00 88.88 88 ASP A CA 1
ATOM 680 C C . ASP A 1 88 ? -5.326 11.450 5.935 1.00 88.88 88 ASP A C 1
ATOM 682 O O . ASP A 1 88 ? -6.526 11.467 6.202 1.00 88.88 88 ASP A O 1
ATOM 686 N N . ALA A 1 89 ? -4.887 11.068 4.723 1.00 89.19 89 ALA A N 1
ATOM 687 C CA . ALA A 1 89 ? -5.784 10.716 3.615 1.00 89.19 89 ALA A CA 1
ATOM 688 C C . ALA A 1 89 ? -6.767 9.584 3.977 1.00 89.19 89 ALA A C 1
ATOM 690 O O . ALA A 1 89 ? -7.863 9.505 3.426 1.00 89.19 89 ALA A O 1
ATOM 691 N N . TYR A 1 90 ? -6.363 8.704 4.895 1.00 90.12 90 TYR A N 1
ATOM 692 C CA . TYR A 1 90 ? -7.215 7.749 5.591 1.00 90.12 90 TYR A CA 1
ATOM 693 C C . TYR A 1 90 ? -6.534 7.287 6.885 1.00 90.12 90 TYR A C 1
ATOM 695 O O . TYR A 1 90 ? -5.308 7.323 7.004 1.00 90.12 90 TYR A O 1
ATOM 703 N N . ALA A 1 91 ? -7.329 6.794 7.832 1.00 92.38 91 ALA A N 1
ATOM 704 C CA . ALA A 1 91 ? -6.845 6.094 9.012 1.00 92.38 91 ALA A CA 1
ATOM 705 C C . ALA A 1 91 ? -7.734 4.876 9.273 1.00 92.38 91 ALA A C 1
ATOM 707 O O . ALA A 1 91 ? -8.946 5.011 9.445 1.00 92.38 91 ALA A O 1
ATOM 708 N N . VAL A 1 92 ? -7.144 3.683 9.231 1.00 92.75 92 VAL A N 1
ATOM 709 C CA . VAL A 1 92 ? -7.885 2.417 9.284 1.00 92.75 92 VAL A CA 1
ATOM 710 C C . VAL A 1 92 ? -7.182 1.393 10.162 1.00 92.75 92 VAL A C 1
ATOM 712 O O . VAL A 1 92 ? -5.960 1.399 10.293 1.00 92.75 92 VAL A O 1
ATOM 715 N N . CYS A 1 93 ? -7.950 0.475 10.738 1.00 94.38 93 CYS A N 1
ATOM 716 C CA . CYS A 1 93 ? -7.404 -0.638 11.503 1.00 94.38 93 CYS A CA 1
ATOM 717 C C . CYS A 1 93 ? -7.078 -1.813 10.570 1.00 94.38 93 CYS A C 1
ATOM 719 O O . CYS A 1 93 ? -7.982 -2.423 9.998 1.00 94.38 93 CYS A O 1
ATOM 721 N N . CYS A 1 94 ? -5.795 -2.148 10.443 1.00 93.94 94 CYS A N 1
ATOM 722 C CA . CYS A 1 94 ? -5.307 -3.294 9.674 1.00 93.94 94 CYS A CA 1
ATOM 723 C C . CYS A 1 94 ? -4.892 -4.430 10.602 1.00 93.94 94 CYS A C 1
ATOM 725 O O . CYS A 1 94 ? -4.423 -4.173 11.709 1.00 93.94 94 CYS A O 1
ATOM 727 N N . HIS A 1 95 ? -5.045 -5.681 10.165 1.00 93.31 95 HIS A N 1
ATOM 728 C CA . HIS A 1 95 ? -4.607 -6.819 1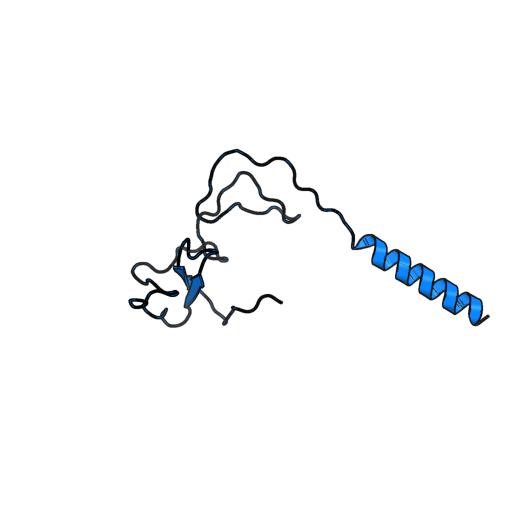0.964 1.00 93.31 95 HIS A CA 1
ATOM 729 C C . HIS A 1 95 ? -3.091 -6.757 11.171 1.00 93.31 95 HIS A C 1
ATOM 731 O O . HIS A 1 95 ? -2.324 -6.560 10.230 1.00 93.31 95 HIS A O 1
ATOM 737 N N . SER A 1 96 ? -2.658 -6.902 12.416 1.00 85.62 96 SER A N 1
ATOM 738 C CA . SER A 1 96 ? -1.249 -6.873 12.770 1.00 85.62 96 SER A CA 1
ATOM 739 C C . SER A 1 96 ? -0.982 -7.892 13.864 1.00 85.62 96 SER A C 1
ATOM 741 O O . SER A 1 96 ? -1.482 -7.769 14.980 1.00 85.62 96 SER A O 1
ATOM 743 N N . ASN A 1 97 ? -0.170 -8.896 13.534 1.00 65.31 97 ASN A N 1
ATOM 744 C CA . ASN A 1 97 ? 0.285 -9.895 14.499 1.00 65.31 97 ASN A CA 1
ATOM 745 C C . ASN A 1 97 ? 1.492 -9.418 15.317 1.00 65.31 97 ASN A C 1
ATOM 747 O O . ASN A 1 97 ? 1.884 -10.117 16.248 1.00 65.31 97 ASN A O 1
ATOM 751 N N . ARG A 1 98 ? 2.082 -8.254 14.996 1.00 56.06 98 ARG A N 1
ATOM 752 C CA . ARG A 1 98 ? 3.159 -7.608 15.763 1.00 56.06 98 ARG A CA 1
ATOM 753 C C . ARG A 1 98 ? 3.170 -6.102 15.519 1.00 56.06 98 ARG A C 1
ATOM 755 O O . ARG A 1 98 ? 3.179 -5.665 14.374 1.00 56.06 98 ARG A O 1
ATOM 762 N N . HIS A 1 99 ? 3.219 -5.340 16.611 1.00 49.19 99 HIS A N 1
ATOM 763 C CA . HIS A 1 99 ? 3.414 -3.890 16.652 1.00 49.19 99 HIS A CA 1
ATOM 764 C C . HIS A 1 99 ? 4.410 -3.420 15.583 1.00 49.19 99 HIS A C 1
ATOM 766 O O . HIS A 1 99 ? 5.598 -3.717 15.675 1.00 49.19 99 HIS A O 1
ATOM 772 N N . PHE A 1 100 ? 3.935 -2.685 14.580 1.00 53.16 100 PHE A N 1
ATOM 773 C CA . PHE A 1 100 ? 4.803 -2.031 13.609 1.00 53.16 100 PHE A CA 1
ATOM 774 C C . PHE A 1 100 ? 4.399 -0.576 13.463 1.00 53.16 100 PHE A C 1
ATOM 776 O O . PHE A 1 100 ? 3.268 -0.255 13.105 1.00 53.16 100 PHE A O 1
ATOM 783 N N . GLY A 1 101 ? 5.370 0.278 13.767 1.00 42.94 101 GLY A N 1
ATOM 784 C CA . GLY A 1 101 ? 5.269 1.722 13.671 1.00 42.94 101 GLY A CA 1
ATOM 785 C C . GLY A 1 101 ? 6.605 2.449 13.824 1.00 42.94 101 GLY A C 1
ATOM 786 O O . GLY A 1 101 ? 6.587 3.627 14.139 1.00 42.94 101 GLY A O 1
ATOM 787 N N . THR A 1 102 ? 7.749 1.796 13.600 1.00 37.81 102 THR A N 1
ATOM 788 C CA . THR A 1 102 ? 8.986 2.482 13.205 1.00 37.81 102 THR A CA 1
ATOM 789 C C . THR A 1 102 ? 9.579 1.723 12.024 1.00 37.81 102 THR A C 1
ATOM 791 O O . THR A 1 102 ? 9.964 0.560 12.123 1.00 37.81 102 THR A O 1
ATOM 794 N N . LYS A 1 103 ? 9.576 2.363 10.856 1.00 34.03 103 LYS A N 1
ATOM 795 C CA . LYS A 1 103 ? 10.510 2.016 9.786 1.00 34.03 103 LYS A CA 1
ATOM 796 C C . LYS A 1 103 ? 11.810 2.787 10.098 1.00 34.03 103 LYS A C 1
ATOM 798 O O . LYS A 1 103 ? 11.671 3.928 10.540 1.00 34.03 103 LYS A O 1
ATOM 803 N N . PRO A 1 104 ? 13.002 2.173 9.961 1.00 41.41 104 PRO A N 1
ATOM 804 C CA . PRO A 1 104 ? 14.285 2.831 10.225 1.00 41.41 104 PRO A CA 1
ATOM 805 C C . PRO A 1 104 ? 14.527 4.040 9.319 1.00 41.41 104 PRO A C 1
ATOM 807 O O . PRO A 1 104 ? 13.970 4.054 8.192 1.00 41.41 104 PRO A O 1
#